Protein AF-X1MJW4-F1 (afdb_monomer_lite)

Foldseek 3Di:
DPPVVVVVVVVCVVVVHDDDDDPVRVVVVVVCCVVPPDDDDDDDDDDDPDPPVSVVVVVVVD

Structure (mmCIF, N/CA/C/O backbone):
data_AF-X1MJW4-F1
#
_entry.id   AF-X1MJW4-F1
#
loop_
_atom_site.group_PDB
_atom_site.id
_atom_site.type_symbol
_atom_site.label_atom_id
_atom_site.label_alt_id
_atom_site.label_comp_id
_atom_site.label_asym_id
_atom_site.label_entity_id
_atom_site.label_seq_id
_atom_site.pdbx_PDB_ins_code
_atom_site.Cartn_x
_atom_site.Cartn_y
_atom_site.Cartn_z
_atom_site.occupancy
_atom_site.B_iso_or_equiv
_atom_site.auth_seq_id
_atom_site.auth_comp_id
_atom_site.auth_asym_id
_atom_site.auth_atom_id
_atom_site.pdbx_PDB_model_num
ATOM 1 N N . MET A 1 1 ? -0.721 4.436 24.687 1.00 50.97 1 MET A N 1
ATOM 2 C CA . MET A 1 1 ? -1.699 4.803 23.636 1.00 50.97 1 MET A CA 1
ATOM 3 C C . MET A 1 1 ? -1.917 3.678 22.602 1.00 50.97 1 MET A C 1
ATOM 5 O O . MET A 1 1 ? -2.355 3.964 21.505 1.00 50.97 1 MET A O 1
ATOM 9 N N . SER A 1 2 ? -1.655 2.400 22.935 1.00 64.81 2 SER A N 1
ATOM 10 C CA . SER A 1 2 ? -1.493 1.313 21.943 1.00 64.81 2 SER A CA 1
ATOM 11 C C . SER A 1 2 ? -2.690 0.348 21.828 1.00 64.81 2 SER A C 1
ATOM 13 O O . SER A 1 2 ? -3.043 -0.041 20.723 1.00 64.81 2 SER A O 1
ATOM 15 N N . GLY A 1 3 ? -3.384 0.017 22.926 1.00 76.19 3 GLY A N 1
ATOM 16 C CA . GLY A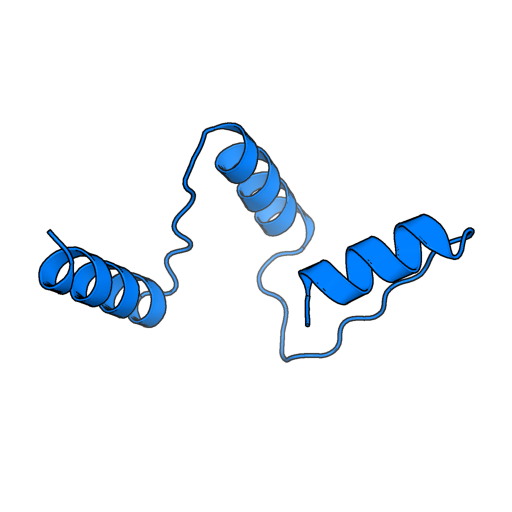 1 3 ? -4.486 -0.961 22.870 1.00 76.19 3 GLY A CA 1
ATOM 17 C C . GLY A 1 3 ? -5.757 -0.461 22.172 1.00 76.19 3 GLY A C 1
ATOM 18 O O . GLY A 1 3 ? -6.431 -1.226 21.496 1.00 76.19 3 GLY A O 1
ATOM 19 N N . LYS A 1 4 ? -6.086 0.834 22.293 1.00 83.69 4 LYS A N 1
ATOM 20 C CA . LYS A 1 4 ? -7.291 1.400 21.658 1.00 83.69 4 LYS A CA 1
ATOM 21 C C . LYS A 1 4 ? -7.173 1.464 20.135 1.00 83.69 4 LYS A C 1
ATOM 23 O O . LYS A 1 4 ? -8.152 1.204 19.450 1.00 83.69 4 LYS A O 1
ATOM 28 N N . ASP A 1 5 ? -5.990 1.788 19.624 1.00 89.12 5 ASP A N 1
ATOM 29 C CA . ASP A 1 5 ? -5.769 1.938 18.184 1.00 89.12 5 ASP A CA 1
ATOM 30 C C . ASP A 1 5 ? -5.826 0.580 17.466 1.00 89.12 5 ASP A C 1
ATOM 32 O O . ASP A 1 5 ? -6.508 0.446 16.458 1.00 89.12 5 ASP A O 1
ATOM 36 N N . GLN A 1 6 ? -5.261 -0.472 18.072 1.00 90.25 6 GLN A N 1
ATOM 37 C CA . GLN A 1 6 ? -5.371 -1.845 17.558 1.00 90.25 6 G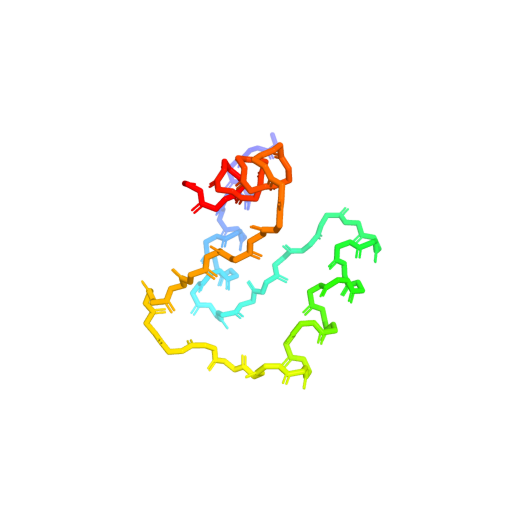LN A CA 1
ATOM 38 C C . GLN A 1 6 ? -6.819 -2.358 17.511 1.00 90.25 6 GLN A C 1
ATOM 40 O O . GLN A 1 6 ? -7.202 -3.071 16.580 1.00 90.25 6 GLN A O 1
ATOM 45 N N . VAL A 1 7 ? -7.639 -1.998 18.506 1.00 94.19 7 VAL A N 1
ATOM 46 C CA . VAL A 1 7 ? -9.068 -2.349 18.524 1.00 94.19 7 VAL A CA 1
ATOM 47 C C . VAL A 1 7 ? -9.813 -1.638 17.395 1.00 94.19 7 VAL A C 1
ATOM 49 O O . VAL A 1 7 ? -10.623 -2.265 16.715 1.00 94.19 7 VAL A O 1
ATOM 52 N N . ILE A 1 8 ? -9.513 -0.359 17.155 1.00 92.62 8 ILE A N 1
ATOM 53 C CA . ILE A 1 8 ? -10.104 0.413 16.054 1.00 92.62 8 ILE A CA 1
ATOM 54 C C . ILE A 1 8 ? -9.697 -0.173 14.698 1.00 92.62 8 ILE A C 1
ATOM 56 O O . ILE A 1 8 ? -10.565 -0.406 13.861 1.00 92.62 8 ILE A O 1
ATOM 60 N N . ASP A 1 9 ? -8.419 -0.493 14.499 1.00 93.38 9 ASP A N 1
ATOM 61 C CA . ASP A 1 9 ? -7.946 -1.109 13.254 1.00 93.38 9 ASP A CA 1
ATOM 62 C C . ASP A 1 9 ? -8.597 -2.470 12.998 1.00 93.38 9 ASP A C 1
ATOM 64 O O . ASP A 1 9 ? -8.963 -2.794 11.866 1.00 93.38 9 ASP A O 1
ATOM 68 N N . SER A 1 10 ? -8.793 -3.260 14.054 1.00 94.19 10 SER A N 1
ATOM 69 C CA . SER A 1 10 ? -9.497 -4.540 13.960 1.00 94.19 10 SER A CA 1
ATOM 70 C C . SER A 1 10 ? -10.957 -4.341 13.547 1.00 94.19 10 SER A C 1
ATOM 72 O O . SER A 1 10 ? -11.443 -5.039 12.655 1.00 94.19 10 SER A O 1
ATOM 74 N N . ALA A 1 11 ? -11.642 -3.359 14.141 1.00 95.62 11 ALA A N 1
ATOM 75 C CA . ALA A 1 11 ? -13.012 -3.012 13.776 1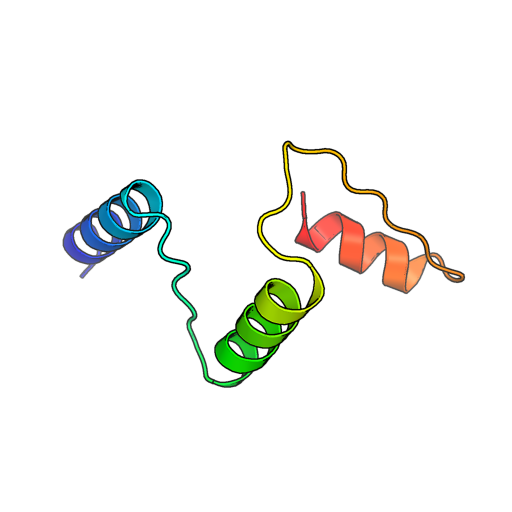.00 95.62 11 ALA A CA 1
ATOM 76 C C . ALA A 1 11 ? -13.107 -2.514 12.323 1.00 95.62 11 ALA A C 1
ATO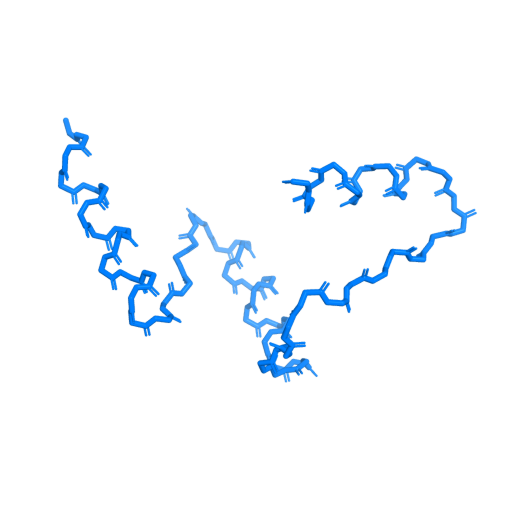M 78 O O . ALA A 1 11 ? -14.001 -2.929 11.587 1.00 95.62 11 ALA A O 1
ATOM 79 N N . PHE A 1 12 ? -12.160 -1.689 11.871 1.00 95.19 12 PHE A N 1
ATOM 80 C CA . PHE A 1 12 ? -12.094 -1.233 10.483 1.00 95.19 12 PHE A CA 1
ATOM 81 C C . PHE A 1 12 ? -11.919 -2.391 9.505 1.00 95.19 12 PHE A C 1
ATOM 83 O O . PHE A 1 12 ? -12.688 -2.492 8.549 1.00 95.19 12 PHE A O 1
ATOM 90 N N . ARG A 1 13 ? -10.993 -3.318 9.780 1.00 91.62 13 ARG A N 1
ATOM 91 C CA . ARG A 1 13 ? -10.799 -4.516 8.947 1.00 91.62 13 ARG A CA 1
ATOM 92 C C . ARG A 1 13 ? -12.064 -5.368 8.850 1.00 91.62 13 ARG A C 1
ATOM 94 O O . ARG A 1 13 ? -12.398 -5.819 7.760 1.00 91.62 13 ARG A O 1
ATOM 101 N N . GLN A 1 14 ? -12.783 -5.558 9.957 1.00 94.19 14 GLN A N 1
ATOM 102 C CA . GLN A 1 14 ? -14.041 -6.318 9.966 1.00 94.19 14 GLN A CA 1
ATOM 103 C C . GLN A 1 14 ? -15.146 -5.655 9.135 1.00 94.19 14 GLN A C 1
ATOM 105 O O . GLN A 1 14 ? -15.951 -6.353 8.524 1.00 94.19 14 GLN A O 1
ATOM 110 N N . MET A 1 15 ? -15.167 -4.322 9.082 1.00 95.62 15 MET A N 1
ATOM 111 C CA . MET A 1 15 ? -16.151 -3.550 8.318 1.00 95.62 15 MET A CA 1
ATOM 112 C C . MET A 1 15 ? -15.726 -3.277 6.866 1.00 95.62 15 MET A C 1
ATOM 114 O O . MET A 1 15 ? -16.450 -2.603 6.137 1.00 95.62 15 MET A O 1
ATOM 118 N N . GLY A 1 16 ? -14.556 -3.764 6.435 1.00 90.81 16 GLY A N 1
ATOM 119 C CA . GLY A 1 16 ? -14.012 -3.479 5.103 1.00 90.81 16 GLY A CA 1
ATOM 120 C C . GLY A 1 16 ? -13.563 -2.024 4.916 1.00 90.81 16 GLY A C 1
ATOM 121 O O . GLY A 1 16 ? -13.489 -1.543 3.788 1.00 90.81 16 GLY A O 1
ATOM 122 N N . ILE A 1 17 ? -13.276 -1.313 6.008 1.00 93.69 17 ILE A N 1
ATOM 123 C CA . ILE A 1 17 ? -12.790 0.069 5.987 1.00 93.69 17 ILE A CA 1
ATOM 124 C C . ILE A 1 17 ? -11.276 0.062 5.765 1.00 93.69 17 ILE A C 1
ATOM 126 O O . ILE A 1 17 ? -10.527 -0.563 6.518 1.00 93.69 17 ILE A O 1
ATOM 130 N N . ILE A 1 18 ? -10.821 0.813 4.763 1.00 92.88 18 ILE A N 1
ATOM 131 C CA . ILE A 1 18 ? -9.398 1.052 4.508 1.00 92.88 18 ILE A CA 1
ATOM 132 C C . ILE A 1 18 ? -8.997 2.348 5.217 1.00 92.88 18 ILE A C 1
ATOM 134 O O . ILE A 1 18 ? -9.411 3.438 4.821 1.00 92.88 18 ILE A O 1
ATOM 138 N N . ARG A 1 19 ? -8.210 2.228 6.292 1.00 94.19 19 ARG A N 1
ATOM 139 C CA . ARG A 1 19 ? -7.631 3.372 7.010 1.00 94.19 19 ARG A CA 1
ATOM 140 C C . ARG A 1 19 ? -6.383 3.858 6.274 1.00 94.19 19 ARG A C 1
ATOM 142 O O . ARG A 1 19 ? -5.530 3.051 5.924 1.00 94.19 19 ARG A O 1
ATOM 149 N N . VAL A 1 20 ? -6.273 5.170 6.092 1.00 95.69 20 VAL A N 1
ATOM 150 C CA . VAL A 1 20 ? -5.117 5.847 5.484 1.00 95.69 20 VAL A CA 1
ATOM 151 C C . VAL A 1 20 ? -4.509 6.831 6.478 1.00 95.69 20 VAL A C 1
ATOM 153 O O . VAL A 1 20 ? -5.222 7.392 7.316 1.00 95.69 20 VAL A O 1
ATOM 156 N N . ASN A 1 21 ? -3.199 7.044 6.400 1.00 94.94 21 ASN A N 1
ATOM 157 C CA . ASN A 1 21 ? -2.459 7.836 7.389 1.00 94.94 21 ASN A CA 1
ATOM 158 C C . ASN A 1 21 ? -2.231 9.287 6.962 1.00 94.94 21 ASN A C 1
ATOM 160 O O . ASN A 1 21 ? -1.833 10.125 7.772 1.00 94.94 21 ASN A O 1
ATOM 164 N N . ASN A 1 22 ? -2.448 9.595 5.686 1.00 97.38 22 ASN A N 1
ATOM 165 C CA . ASN A 1 22 ? -2.225 10.920 5.129 1.00 97.38 22 ASN A CA 1
ATOM 166 C C . ASN A 1 22 ? -3.077 11.149 3.872 1.00 97.38 22 ASN A C 1
ATOM 168 O O . ASN A 1 22 ? -3.684 10.233 3.317 1.00 97.38 22 ASN A O 1
ATOM 172 N N . LEU A 1 23 ? -3.110 12.404 3.419 1.00 97.88 23 LEU A N 1
ATOM 173 C CA . LEU A 1 23 ? -3.887 12.804 2.245 1.00 97.88 23 LEU A CA 1
ATOM 174 C C . LEU A 1 23 ? -3.400 12.149 0.949 1.00 97.88 23 LEU A C 1
ATOM 176 O O . LEU A 1 23 ? -4.215 11.918 0.064 1.00 97.88 23 LEU A O 1
ATOM 180 N N . ARG A 1 24 ? -2.103 11.841 0.819 1.00 97.38 24 ARG A N 1
ATOM 181 C CA . ARG A 1 24 ? -1.579 11.174 -0.381 1.00 97.38 24 ARG A CA 1
ATOM 182 C C . ARG A 1 24 ? -2.153 9.764 -0.501 1.00 97.38 24 ARG A C 1
ATOM 184 O O . ARG A 1 24 ? -2.757 9.456 -1.520 1.00 97.38 24 ARG A O 1
ATOM 191 N N . GLU A 1 25 ? -2.068 8.974 0.566 1.00 96.94 25 GLU A N 1
ATOM 192 C CA . GLU A 1 25 ? -2.665 7.634 0.617 1.00 96.94 25 GLU A CA 1
ATOM 193 C C . GLU A 1 25 ? -4.174 7.667 0.346 1.00 96.94 25 GLU A C 1
ATOM 195 O O . GLU A 1 25 ? -4.686 6.798 -0.353 1.00 96.94 25 GLU A O 1
ATOM 200 N N . LEU A 1 26 ? -4.891 8.687 0.839 1.00 96.81 26 LEU A N 1
ATOM 201 C CA . LEU A 1 26 ? -6.315 8.857 0.535 1.00 96.81 26 LEU A CA 1
ATOM 202 C C . LEU A 1 26 ? -6.571 8.968 -0.976 1.00 96.81 26 LEU A C 1
ATOM 204 O O . LEU A 1 26 ? -7.470 8.300 -1.496 1.00 96.81 26 LEU A O 1
ATOM 208 N N . TYR A 1 27 ? -5.802 9.797 -1.685 1.00 97.50 27 TYR A N 1
ATOM 209 C CA . TYR A 1 27 ? -5.953 9.956 -3.134 1.00 97.50 27 TYR A CA 1
ATOM 210 C C . TYR A 1 27 ? -5.544 8.695 -3.901 1.00 97.50 27 TYR A C 1
ATOM 212 O O . TYR A 1 27 ? -6.275 8.280 -4.803 1.00 97.50 27 TYR A O 1
ATOM 220 N N . ASP A 1 28 ? -4.439 8.054 -3.520 1.00 95.25 28 ASP A N 1
ATOM 221 C CA . ASP A 1 28 ? -3.946 6.843 -4.185 1.00 95.25 28 ASP A CA 1
ATOM 222 C C . ASP A 1 28 ? -4.950 5.683 -4.041 1.00 95.25 28 ASP A C 1
ATOM 224 O O . ASP A 1 28 ? -5.356 5.068 -5.032 1.00 95.25 28 ASP A O 1
ATOM 228 N N . VAL A 1 29 ? -5.431 5.434 -2.816 1.00 94.75 29 VAL A N 1
ATOM 229 C CA . VAL A 1 29 ? -6.390 4.358 -2.515 1.00 94.75 29 VAL A CA 1
ATOM 230 C C . VAL A 1 29 ? -7.744 4.617 -3.174 1.00 94.75 29 VAL A C 1
ATOM 232 O O . VAL A 1 29 ? -8.299 3.717 -3.806 1.00 94.75 29 VAL A O 1
ATOM 235 N N . SER A 1 30 ? -8.287 5.835 -3.061 1.00 94.44 30 SER A N 1
ATOM 236 C CA . SER A 1 30 ? -9.588 6.158 -3.667 1.00 94.44 30 SER A CA 1
ATOM 237 C C . SER A 1 30 ? -9.556 6.035 -5.192 1.00 94.44 30 SER A C 1
ATOM 239 O O . SER A 1 30 ? -10.477 5.461 -5.774 1.00 94.44 30 SER A O 1
ATOM 241 N N . SER A 1 31 ? -8.474 6.479 -5.835 1.00 95.38 31 SER A N 1
ATOM 242 C CA . SER A 1 31 ? -8.291 6.342 -7.284 1.00 95.38 31 SER A CA 1
ATOM 243 C C . SER A 1 31 ? -8.230 4.875 -7.711 1.00 95.38 31 SER A C 1
ATOM 245 O O . SER A 1 31 ? -8.908 4.484 -8.663 1.00 95.38 31 SER A O 1
ATOM 247 N N . ALA A 1 32 ? -7.478 4.043 -6.982 1.00 92.88 32 ALA A N 1
ATOM 248 C CA . ALA A 1 32 ? -7.371 2.614 -7.266 1.00 92.88 32 ALA A CA 1
ATOM 249 C C . ALA A 1 32 ? -8.723 1.889 -7.136 1.00 92.88 32 ALA A C 1
ATOM 251 O O . ALA A 1 32 ? -9.092 1.116 -8.021 1.00 92.88 32 ALA A O 1
ATOM 252 N N . ILE A 1 33 ? -9.492 2.175 -6.078 1.00 91.81 33 ILE A N 1
ATOM 253 C CA . ILE A 1 33 ? -10.823 1.581 -5.861 1.00 91.81 33 ILE A CA 1
ATOM 254 C C . ILE A 1 33 ? -11.797 2.003 -6.963 1.00 91.81 33 ILE A C 1
ATOM 256 O O . ILE A 1 33 ? -12.525 1.160 -7.484 1.00 91.81 33 ILE A O 1
ATOM 260 N N . CYS A 1 34 ? -11.805 3.283 -7.343 1.00 94.12 34 CYS A N 1
ATOM 261 C CA . CYS A 1 34 ? -12.666 3.781 -8.416 1.00 94.12 34 CYS A CA 1
ATOM 262 C C . CYS A 1 34 ? -12.338 3.143 -9.773 1.00 94.12 34 CYS A C 1
ATOM 264 O O . CYS A 1 34 ? -13.248 2.881 -10.555 1.00 94.12 34 CYS A O 1
ATOM 266 N N . ALA A 1 35 ? -11.057 2.892 -10.053 1.00 94.25 35 ALA A N 1
ATOM 267 C CA . ALA A 1 35 ? -10.619 2.321 -11.323 1.00 94.25 35 ALA A CA 1
ATOM 268 C C . ALA A 1 35 ? -10.840 0.801 -11.416 1.00 94.25 35 ALA A C 1
ATOM 270 O O . ALA A 1 35 ? -11.227 0.300 -12.470 1.00 94.25 35 ALA A O 1
ATOM 271 N N . LEU A 1 36 ? -10.567 0.064 -10.336 1.00 89.00 36 LEU A N 1
ATOM 272 C CA . LEU A 1 36 ? -10.508 -1.403 -10.353 1.00 89.00 36 LEU A CA 1
ATOM 273 C C . LEU A 1 36 ? -11.728 -2.072 -9.707 1.00 89.00 36 LEU A C 1
ATOM 275 O O . LEU A 1 36 ? -12.024 -3.231 -10.004 1.00 89.00 36 LEU A O 1
ATOM 279 N N . GLY A 1 37 ? -12.432 -1.365 -8.820 1.00 86.31 37 GLY A N 1
ATOM 280 C CA . GLY A 1 37 ? -13.434 -1.960 -7.944 1.00 86.31 37 GLY A CA 1
ATOM 281 C C . GLY A 1 37 ? -12.831 -2.975 -6.955 1.00 86.31 37 GLY A C 1
ATOM 282 O O . GLY A 1 37 ? -11.612 -3.050 -6.781 1.00 86.31 37 GLY A O 1
ATOM 283 N N . PRO A 1 38 ? -13.670 -3.771 -6.269 1.00 81.56 38 PRO A N 1
ATOM 284 C CA . PRO A 1 38 ? -13.192 -4.801 -5.353 1.00 81.56 38 PRO A CA 1
ATOM 285 C C . PRO A 1 38 ? -12.494 -5.936 -6.117 1.00 81.56 38 PRO A C 1
ATOM 287 O O . PRO A 1 38 ? -13.123 -6.680 -6.877 1.00 81.56 38 PRO A O 1
ATOM 290 N N . LEU A 1 39 ? -11.194 -6.104 -5.872 1.00 80.31 39 LEU A N 1
ATOM 291 C CA . LEU A 1 39 ? -10.410 -7.219 -6.403 1.00 80.31 39 LEU A CA 1
ATOM 292 C C . LEU A 1 39 ? -10.835 -8.537 -5.738 1.00 80.31 39 LEU A C 1
ATOM 294 O O . LEU A 1 39 ? -11.039 -8.608 -4.526 1.00 80.31 39 LEU A O 1
ATOM 298 N N . LYS A 1 40 ? -10.976 -9.603 -6.534 1.00 82.19 40 LYS A N 1
ATOM 299 C CA . LYS A 1 40 ? -11.382 -10.928 -6.045 1.00 82.19 40 LYS A CA 1
ATOM 300 C C . LYS A 1 40 ? -10.168 -11.840 -5.866 1.00 82.19 40 LYS A C 1
ATOM 302 O O . LYS A 1 40 ? -9.498 -12.183 -6.838 1.00 82.19 40 LYS A O 1
ATOM 307 N N . GLY A 1 41 ? -9.960 -12.318 -4.641 1.00 84.69 41 GLY A N 1
ATOM 308 C CA . GLY A 1 41 ? -8.880 -13.251 -4.303 1.00 84.69 41 GLY A CA 1
ATOM 309 C C . GLY A 1 41 ? -7.495 -12.597 -4.288 1.00 84.69 41 GLY A C 1
ATOM 310 O O . GLY A 1 41 ? -7.381 -11.378 -4.294 1.00 84.69 41 GLY A O 1
ATOM 311 N N . ASN A 1 42 ? -6.441 -13.419 -4.263 1.00 82.81 42 ASN A N 1
ATOM 312 C CA . ASN A 1 42 ? -5.048 -12.966 -4.156 1.00 82.81 42 ASN A CA 1
ATOM 313 C C . ASN A 1 42 ? -4.235 -13.296 -5.422 1.00 82.81 42 ASN A C 1
ATOM 315 O O . ASN A 1 42 ? -3.218 -13.983 -5.367 1.00 82.81 42 ASN A O 1
ATOM 319 N N . LYS A 1 43 ? -4.750 -12.900 -6.592 1.00 85.56 43 LYS A N 1
ATOM 320 C CA . LYS A 1 43 ? -4.119 -13.158 -7.898 1.00 85.56 43 LYS A CA 1
ATOM 321 C C . LYS A 1 43 ? -3.594 -11.853 -8.492 1.00 85.56 43 LYS A C 1
ATOM 323 O O . LYS A 1 43 ? -4.232 -11.275 -9.367 1.00 85.56 43 LYS A O 1
ATOM 328 N N . ILE A 1 44 ? -2.456 -11.390 -7.984 1.00 86.75 44 ILE A N 1
ATOM 329 C CA . ILE A 1 44 ? -1.791 -10.157 -8.425 1.00 86.75 44 ILE A CA 1
ATOM 330 C C . ILE A 1 44 ? -0.514 -10.530 -9.185 1.00 86.75 44 ILE A C 1
ATOM 332 O O . ILE A 1 44 ? 0.219 -11.422 -8.764 1.00 86.75 44 ILE A O 1
ATOM 336 N N . ALA A 1 45 ? -0.259 -9.854 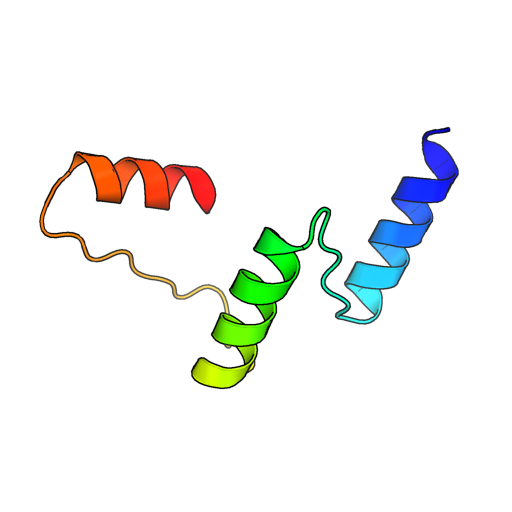-10.306 1.00 91.19 45 ALA A N 1
ATOM 337 C CA . ALA A 1 45 ? 0.987 -9.957 -11.059 1.00 91.19 45 ALA A CA 1
ATOM 338 C C . ALA A 1 45 ? 1.621 -8.568 -11.187 1.00 91.19 45 ALA A C 1
ATOM 340 O O . ALA A 1 45 ? 0.922 -7.592 -11.458 1.00 91.19 45 ALA A O 1
ATOM 341 N N . ILE A 1 46 ? 2.941 -8.493 -11.017 1.00 92.06 46 ILE A N 1
ATOM 342 C CA . ILE A 1 46 ? 3.727 -7.281 -11.259 1.00 92.06 46 ILE A CA 1
ATOM 343 C C . ILE A 1 46 ? 4.396 -7.431 -12.622 1.00 92.06 46 ILE A C 1
ATOM 345 O O . ILE A 1 46 ? 5.112 -8.401 -12.863 1.00 92.06 46 ILE A O 1
ATOM 349 N N . ILE A 1 47 ? 4.166 -6.462 -13.506 1.00 93.94 47 ILE A N 1
ATOM 350 C CA . ILE A 1 47 ? 4.823 -6.373 -14.810 1.00 93.94 47 ILE A CA 1
ATOM 351 C C . ILE A 1 47 ? 5.603 -5.064 -14.821 1.00 93.94 47 ILE A C 1
ATOM 353 O O . ILE A 1 47 ? 5.024 -3.994 -14.653 1.00 93.94 47 ILE A O 1
ATOM 357 N N . SER A 1 48 ? 6.917 -5.156 -15.000 1.00 94.88 48 SER A N 1
ATOM 358 C CA . SER A 1 48 ? 7.801 -4.001 -15.112 1.00 94.88 48 SER A CA 1
ATOM 359 C C . SER A 1 48 ? 8.840 -4.261 -16.195 1.00 94.88 48 SER A C 1
ATOM 361 O O . SER A 1 48 ? 9.292 -5.390 -16.382 1.00 94.88 48 SER A O 1
ATOM 363 N N . ASP A 1 49 ? 9.196 -3.208 -16.916 1.00 94.31 49 ASP A N 1
ATOM 364 C CA . ASP A 1 49 ? 10.250 -3.178 -17.927 1.00 94.31 49 ASP A CA 1
ATOM 365 C C . ASP A 1 49 ? 11.661 -3.135 -17.315 1.00 94.31 49 ASP A C 1
ATOM 367 O O . ASP A 1 49 ? 12.640 -3.425 -18.001 1.00 94.31 49 ASP A O 1
ATOM 371 N N . ALA A 1 50 ? 11.771 -2.820 -16.020 1.00 93.31 50 ALA A N 1
ATOM 372 C CA . ALA A 1 50 ? 13.031 -2.732 -15.296 1.00 93.31 50 ALA A CA 1
ATOM 373 C C . ALA A 1 50 ? 12.980 -3.481 -13.956 1.00 93.31 50 ALA A C 1
ATOM 375 O O . ALA A 1 50 ? 11.999 -3.441 -13.214 1.00 93.31 50 ALA A O 1
ATOM 376 N N . GLY A 1 51 ? 14.090 -4.132 -13.597 1.00 92.50 51 GLY A N 1
ATOM 377 C CA . GLY A 1 51 ? 14.162 -4.942 -12.376 1.00 92.50 51 GLY A CA 1
ATOM 378 C C . GLY A 1 51 ? 13.972 -4.141 -11.082 1.00 92.50 51 GLY A C 1
ATOM 379 O O . GLY A 1 51 ? 13.307 -4.615 -10.170 1.00 92.50 51 GLY A O 1
ATOM 380 N N . GLY A 1 52 ? 14.509 -2.918 -11.005 1.00 95.69 52 GLY A N 1
ATOM 381 C CA . GLY A 1 52 ? 14.445 -2.081 -9.798 1.00 95.69 52 GLY A CA 1
ATOM 382 C C . GLY A 1 52 ? 13.012 -1.761 -9.350 1.00 95.69 52 GLY A C 1
ATOM 383 O O . GLY A 1 52 ? 12.632 -2.150 -8.245 1.00 95.69 52 GLY A O 1
ATOM 384 N N . PRO A 1 53 ? 12.191 -1.112 -10.198 1.00 95.12 53 PRO A N 1
ATOM 385 C CA . PRO A 1 53 ? 10.783 -0.865 -9.891 1.00 95.12 53 PRO A CA 1
ATOM 386 C C . PRO A 1 53 ? 10.003 -2.149 -9.583 1.00 95.12 53 PRO A C 1
ATOM 388 O O . PRO A 1 53 ? 9.180 -2.152 -8.671 1.00 95.12 53 PRO A O 1
ATOM 391 N N . GLY A 1 54 ? 10.302 -3.248 -10.288 1.00 95.38 54 GLY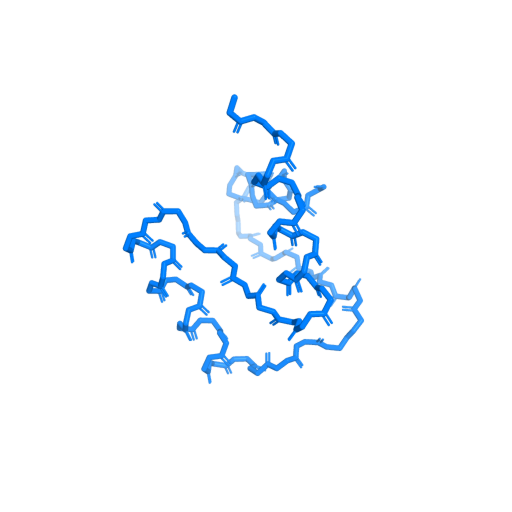 A N 1
ATOM 392 C CA . GLY A 1 54 ? 9.687 -4.552 -10.034 1.00 95.38 54 GLY A CA 1
ATOM 393 C C . GLY A 1 54 ? 9.967 -5.092 -8.629 1.00 95.38 54 GLY A C 1
ATOM 394 O O . GLY A 1 54 ? 9.045 -5.548 -7.959 1.00 95.38 54 GLY A O 1
ATOM 395 N N . VAL A 1 55 ? 11.212 -4.994 -8.154 1.00 95.31 55 VAL A N 1
ATOM 396 C CA . VAL A 1 55 ? 11.593 -5.434 -6.801 1.00 95.31 55 VAL A CA 1
ATOM 397 C C . VAL A 1 55 ? 10.959 -4.554 -5.727 1.00 95.31 55 VAL A C 1
ATOM 399 O O . VAL A 1 55 ? 10.438 -5.090 -4.756 1.00 95.31 55 VAL A O 1
ATOM 402 N N . ILE A 1 56 ? 10.941 -3.228 -5.907 1.00 95.81 56 ILE A N 1
ATOM 403 C CA . ILE A 1 56 ? 10.301 -2.306 -4.949 1.00 95.81 56 ILE A CA 1
ATOM 404 C C . ILE A 1 56 ? 8.801 -2.600 -4.837 1.00 95.81 56 ILE A C 1
ATOM 406 O O . ILE A 1 56 ? 8.255 -2.644 -3.737 1.00 95.81 56 ILE A O 1
ATOM 410 N N . ALA A 1 57 ? 8.133 -2.821 -5.971 1.00 94.31 57 ALA A N 1
ATOM 411 C CA . ALA A 1 57 ? 6.719 -3.168 -5.980 1.00 94.31 57 ALA A CA 1
ATOM 412 C C . ALA A 1 57 ? 6.461 -4.531 -5.324 1.00 94.31 57 ALA A C 1
ATOM 414 O O . ALA A 1 57 ? 5.485 -4.662 -4.592 1.00 94.31 57 ALA A O 1
ATOM 415 N N . ALA A 1 58 ? 7.324 -5.524 -5.569 1.00 93.38 58 ALA A N 1
ATOM 416 C CA . ALA A 1 58 ? 7.210 -6.845 -4.957 1.00 93.38 58 ALA A CA 1
ATOM 417 C C . ALA A 1 58 ? 7.364 -6.768 -3.435 1.00 93.38 58 ALA A C 1
ATOM 419 O O . ALA A 1 58 ? 6.526 -7.318 -2.732 1.00 93.38 58 ALA A O 1
ATOM 420 N N . ASP A 1 59 ? 8.366 -6.026 -2.952 1.00 94.69 59 ASP A N 1
ATOM 421 C CA . ASP A 1 59 ? 8.620 -5.818 -1.522 1.00 94.69 59 ASP A CA 1
ATOM 422 C C . ASP A 1 59 ? 7.424 -5.154 -0.817 1.00 94.69 59 ASP A C 1
ATOM 424 O O . ASP A 1 59 ? 6.994 -5.587 0.252 1.00 94.69 59 ASP A O 1
ATOM 428 N N . ALA A 1 60 ? 6.812 -4.156 -1.462 1.00 91.75 60 ALA A N 1
ATOM 429 C CA . ALA A 1 60 ? 5.667 -3.430 -0.916 1.00 91.75 60 ALA A CA 1
ATOM 430 C C . ALA A 1 60 ? 4.387 -4.277 -0.755 1.00 91.75 60 ALA A C 1
ATOM 432 O O . ALA A 1 60 ? 3.490 -3.863 -0.018 1.00 91.75 60 ALA A O 1
ATOM 433 N N . ILE A 1 61 ? 4.274 -5.417 -1.451 1.00 87.31 61 ILE A N 1
ATOM 434 C CA . ILE A 1 61 ? 3.098 -6.306 -1.392 1.00 87.31 61 ILE A CA 1
ATOM 435 C C . ILE A 1 61 ? 3.395 -7.687 -0.787 1.00 87.31 61 ILE A C 1
ATOM 437 O O . ILE A 1 61 ? 2.522 -8.560 -0.838 1.00 87.31 61 ILE A O 1
ATOM 441 N N . SER A 1 62 ? 4.608 -7.893 -0.260 1.00 81.31 62 SER A N 1
ATOM 442 C CA . SER A 1 62 ? 4.996 -9.114 0.469 1.00 81.31 62 SER A CA 1
ATOM 443 C C . SER A 1 62 ? 4.389 -9.226 1.864 1.00 81.31 62 SER A C 1
ATOM 445 O O . SER A 1 62 ? 4.021 -8.193 2.467 1.00 81.31 62 SER A O 1
#

Organism: NCBI:txid412755

pLDDT: mean 90.84, std 7.82, range [50.97, 97.88]

InterPro domains:
  IPR016102 Succinyl-CoA synthetase-like [SSF52210] (34-61)
  IPR051538 Acyl-CoA Synthetase/Transferase [PTHR43334] (1-61)

Radius of gyration: 14.9 Å; chains: 1; bounding box: 31×26×42 Å

Sequence (62 aa):
MSGKDQVIDSAFRQMGIIRVNNLRELYDVSSAICALGPLKGNKIAIISDAGGPGVIAADAIS

Secondary structure (DSSP, 8-state):
--HHHHHHHHHHHHTT----SSHHHHHHHHHHHHHH-S--SS------SSHHHHHHHHHHT-